Protein AF-A0A7S2AUM7-F1 (afdb_monomer_lite)

Radius of gyration: 14.41 Å; chains: 1; bounding box: 34×35×35 Å

pLDDT: mean 92.2, std 7.33, range [48.5, 97.75]

Foldseek 3Di:
DPDDDDPFDQVPQAPVLLVVLLVVCVVVPDDQEPDAAEQEEALSSLQSNLQSQCPRVNHGAYEYEHLFLLCLLPSQFFQWHAGADPNRGRPDTDRHHHPYYDYDCVSVVVDDPVRVVVSVVVVVVVD

Secondary structure (DSSP, 8-state):
-PPPPP---GGG-BHHHHHHHHHHHHHHT--SSSSPEEEEESHHHHHHHHHHHHHGGG---EEEEE-SHHIIIIITT-SEEEEEETTEEEEEEEE---SEE---GGGGGGS-HHHHHHHHHHHHHH-

Structure (mmCIF, N/CA/C/O backbone):
data_AF-A0A7S2AUM7-F1
#
_entry.id   AF-A0A7S2AUM7-F1
#
loop_
_atom_site.group_PDB
_atom_site.id
_atom_site.type_symbol
_atom_site.label_atom_id
_atom_site.label_alt_id
_atom_site.label_comp_id
_atom_site.label_asym_id
_atom_site.label_entity_id
_atom_site.label_seq_id
_atom_site.pdbx_PDB_ins_code
_atom_site.Cartn_x
_atom_site.Cartn_y
_atom_site.Cartn_z
_atom_site.occupancy
_atom_site.B_iso_or_equiv
_atom_site.auth_seq_id
_atom_site.auth_comp_id
_atom_site.auth_asym_id
_atom_site.auth_atom_id
_atom_site.pdbx_PDB_model_num
ATOM 1 N N . PRO A 1 1 ? 8.236 -23.303 -3.444 1.00 48.50 1 PRO A N 1
ATOM 2 C CA . PRO A 1 1 ? 7.775 -22.827 -2.115 1.00 48.50 1 PRO A CA 1
ATOM 3 C C . PRO A 1 1 ? 7.429 -21.333 -2.161 1.00 48.50 1 PRO A C 1
ATOM 5 O O . PRO A 1 1 ? 8.283 -20.531 -2.531 1.00 48.50 1 PRO A O 1
ATOM 8 N N . GLN A 1 2 ? 6.184 -20.959 -1.849 1.00 54.12 2 GLN A N 1
ATOM 9 C CA . GLN A 1 2 ? 5.822 -19.542 -1.736 1.00 54.12 2 GLN A CA 1
ATOM 10 C C . GLN A 1 2 ? 6.592 -18.916 -0.560 1.00 54.12 2 GLN A C 1
ATOM 12 O O . GLN A 1 2 ? 6.718 -19.559 0.486 1.00 54.12 2 GLN A O 1
ATOM 17 N N . PRO A 1 3 ? 7.160 -17.706 -0.711 1.00 61.16 3 PRO A N 1
ATOM 18 C CA . PRO A 1 3 ? 7.858 -17.055 0.386 1.00 61.16 3 PRO A CA 1
ATOM 19 C C . PRO A 1 3 ? 6.870 -16.769 1.526 1.00 61.16 3 PRO A C 1
ATOM 21 O O . PRO A 1 3 ? 5.739 -16.369 1.248 1.00 61.16 3 PRO A O 1
ATOM 24 N N . PRO A 1 4 ? 7.281 -16.916 2.799 1.00 68.12 4 PRO A N 1
ATOM 25 C CA . PRO A 1 4 ? 6.402 -16.623 3.921 1.00 68.12 4 PRO A CA 1
ATOM 26 C C . PRO A 1 4 ? 5.927 -15.160 3.870 1.00 68.12 4 PRO A C 1
ATOM 28 O O . PRO A 1 4 ? 6.669 -14.287 3.374 1.00 68.12 4 PRO A O 1
ATOM 31 N N . PRO A 1 5 ? 4.707 -14.884 4.370 1.00 77.06 5 PRO A N 1
ATOM 32 C CA . PRO A 1 5 ? 4.170 -13.533 4.427 1.00 77.06 5 PRO A CA 1
ATOM 33 C C . PRO A 1 5 ? 5.127 -12.626 5.206 1.00 77.06 5 PRO A C 1
ATOM 35 O O . PRO A 1 5 ? 5.724 -13.034 6.201 1.00 77.06 5 PRO A O 1
ATOM 38 N N . LEU A 1 6 ? 5.321 -11.398 4.721 1.00 81.81 6 LEU A N 1
ATOM 39 C CA . LEU A 1 6 ? 6.062 -10.384 5.470 1.00 81.81 6 LEU A CA 1
ATOM 40 C C . LEU A 1 6 ? 5.154 -9.906 6.608 1.00 81.81 6 LEU A C 1
ATOM 42 O O . LEU A 1 6 ? 4.087 -9.370 6.305 1.00 81.81 6 LEU A O 1
ATOM 46 N N . PRO A 1 7 ? 5.529 -10.090 7.887 1.00 82.62 7 PRO A N 1
ATOM 47 C CA . PRO A 1 7 ? 4.736 -9.563 8.985 1.00 82.62 7 PRO A CA 1
ATOM 48 C C . PRO A 1 7 ? 4.852 -8.041 8.937 1.00 82.62 7 PRO A C 1
ATOM 50 O O . PRO A 1 7 ? 5.906 -7.497 9.253 1.00 82.62 7 PRO A O 1
ATOM 53 N N . LEU A 1 8 ? 3.802 -7.362 8.476 1.00 87.62 8 LEU A N 1
ATOM 54 C CA . LEU A 1 8 ? 3.763 -5.909 8.330 1.00 87.62 8 LEU A CA 1
ATOM 55 C C . LEU A 1 8 ? 2.736 -5.322 9.295 1.00 87.62 8 LEU A C 1
ATOM 57 O O . LEU A 1 8 ? 1.562 -5.684 9.267 1.00 87.62 8 LEU A O 1
ATOM 61 N N . ALA A 1 9 ? 3.205 -4.411 10.134 1.00 89.12 9 ALA A N 1
ATOM 62 C CA . ALA A 1 9 ? 2.449 -3.642 11.107 1.00 89.12 9 ALA A CA 1
ATOM 63 C C . ALA A 1 9 ? 3.026 -2.222 11.162 1.00 89.12 9 ALA A C 1
ATOM 65 O O . ALA A 1 9 ? 4.091 -1.950 10.606 1.00 89.12 9 ALA A O 1
ATOM 66 N N . GLU A 1 10 ? 2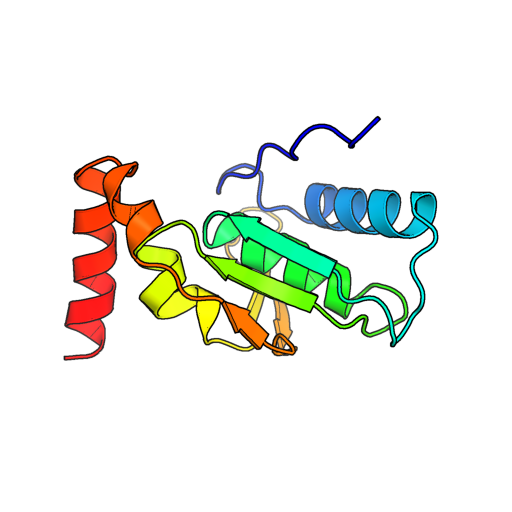.339 -1.301 11.828 1.00 90.19 10 GLU A N 1
ATOM 67 C CA . GLU A 1 10 ? 2.766 0.103 11.852 1.00 90.19 10 GLU A CA 1
ATOM 68 C C . GLU A 1 10 ? 4.190 0.275 12.423 1.00 90.19 10 GLU A C 1
ATOM 70 O O . GLU A 1 10 ? 4.988 1.036 11.873 1.00 90.19 10 GLU A O 1
ATOM 75 N N . ASP A 1 11 ? 4.547 -0.520 13.437 1.00 89.94 11 ASP A N 1
ATOM 76 C CA . ASP A 1 11 ? 5.865 -0.502 14.093 1.00 89.94 11 ASP A CA 1
ATOM 77 C C . ASP A 1 11 ? 7.017 -0.884 13.159 1.00 89.94 11 ASP A C 1
ATOM 79 O O . ASP A 1 11 ? 8.168 -0.514 13.389 1.00 89.94 11 ASP A O 1
ATOM 83 N N . ASN A 1 12 ? 6.722 -1.624 12.090 1.00 91.56 12 ASN A N 1
ATOM 84 C CA . ASN A 1 12 ? 7.720 -2.083 11.132 1.00 91.56 12 ASN A CA 1
ATOM 85 C C . ASN A 1 12 ? 7.454 -1.570 9.707 1.00 91.56 12 ASN A C 1
ATOM 87 O O . ASN A 1 12 ? 8.002 -2.094 8.731 1.00 91.56 12 ASN A O 1
ATOM 91 N N . LYS A 1 13 ? 6.664 -0.501 9.580 1.00 94.94 13 LYS A N 1
ATOM 92 C CA . LYS A 1 13 ? 6.472 0.247 8.337 1.00 94.94 13 LYS A CA 1
ATOM 93 C C . LYS A 1 13 ? 7.722 1.072 8.016 1.00 94.94 13 LYS A C 1
ATOM 95 O O . LYS A 1 13 ? 7.701 2.295 8.099 1.00 94.94 13 LYS A O 1
ATOM 100 N N . THR A 1 14 ? 8.830 0.420 7.676 1.00 95.88 14 THR A N 1
ATOM 101 C CA . THR A 1 14 ? 10.145 1.065 7.532 1.00 95.88 14 THR A CA 1
ATOM 102 C C . THR A 1 14 ? 10.756 0.896 6.140 1.00 95.88 14 THR A C 1
ATOM 104 O O . THR A 1 14 ? 10.273 0.128 5.295 1.00 95.88 14 THR A O 1
ATOM 107 N N . VAL A 1 15 ? 11.855 1.615 5.896 1.00 95.75 15 VAL A N 1
ATOM 108 C CA . VAL A 1 15 ? 12.639 1.500 4.658 1.00 95.75 15 VAL A CA 1
ATOM 109 C C . VAL A 1 15 ? 13.202 0.087 4.513 1.00 95.75 15 VAL A C 1
ATOM 111 O O . VAL A 1 15 ? 13.156 -0.477 3.425 1.00 95.75 15 VAL A O 1
ATOM 114 N N . GLU A 1 16 ? 13.655 -0.538 5.597 1.00 95.12 16 GLU A N 1
ATOM 115 C CA . GLU A 1 16 ? 14.236 -1.885 5.578 1.00 95.12 16 GLU A CA 1
ATOM 116 C C . GLU A 1 16 ? 13.225 -2.916 5.073 1.00 95.12 16 GLU A C 1
ATOM 118 O O . GLU A 1 16 ? 13.549 -3.752 4.229 1.00 95.12 16 GLU A O 1
ATOM 123 N N . ASN A 1 17 ? 11.975 -2.843 5.535 1.00 95.12 17 ASN A N 1
ATOM 124 C CA . ASN A 1 17 ? 10.926 -3.737 5.049 1.00 95.12 17 ASN A CA 1
ATOM 125 C C . ASN A 1 17 ? 10.527 -3.434 3.598 1.00 95.12 17 ASN A C 1
ATOM 127 O O . ASN A 1 17 ? 10.247 -4.366 2.844 1.00 95.12 17 ASN A O 1
ATOM 131 N N . THR A 1 18 ? 10.596 -2.172 3.170 1.00 96.44 18 THR A N 1
ATOM 132 C CA . THR A 1 18 ? 10.443 -1.799 1.753 1.00 96.44 18 THR A CA 1
ATOM 133 C C . THR A 1 18 ? 11.541 -2.438 0.893 1.00 96.44 18 THR A C 1
ATOM 135 O O . THR A 1 18 ? 11.257 -3.033 -0.147 1.00 96.44 18 THR A O 1
ATOM 138 N N . LEU A 1 19 ? 12.798 -2.402 1.345 1.00 96.56 19 LEU A N 1
ATOM 139 C CA . LEU A 1 19 ? 13.925 -3.018 0.638 1.00 96.56 19 LEU A CA 1
ATOM 140 C C . LEU A 1 19 ? 13.826 -4.549 0.601 1.00 96.56 19 LEU A C 1
ATOM 142 O O . LEU A 1 19 ? 14.104 -5.139 -0.441 1.00 96.56 19 LEU A O 1
ATOM 146 N N . LYS A 1 20 ? 13.330 -5.203 1.661 1.00 95.62 20 LYS A N 1
ATOM 147 C CA . LYS A 1 20 ? 13.048 -6.653 1.640 1.00 95.62 20 LYS A CA 1
ATOM 148 C C . LYS A 1 20 ? 12.033 -7.039 0.561 1.00 95.62 20 LYS A C 1
ATOM 150 O O . LYS A 1 20 ? 12.155 -8.110 -0.036 1.00 95.62 20 LYS A O 1
ATOM 155 N N . VAL A 1 21 ? 11.033 -6.196 0.290 1.00 95.38 21 VAL A N 1
ATOM 156 C CA . VAL A 1 21 ? 10.098 -6.423 -0.827 1.00 95.38 21 VAL A CA 1
ATOM 157 C C . VAL A 1 21 ? 10.843 -6.333 -2.161 1.00 95.38 21 VAL A C 1
ATOM 159 O O . VAL A 1 21 ? 10.723 -7.247 -2.977 1.00 95.38 21 VAL A O 1
ATOM 162 N N . CYS A 1 22 ? 11.685 -5.313 -2.355 1.00 95.88 22 CYS A N 1
ATOM 163 C CA . CYS A 1 22 ? 12.535 -5.190 -3.546 1.00 95.88 22 CYS A CA 1
ATOM 164 C C . CYS A 1 22 ? 13.466 -6.403 -3.738 1.00 95.88 22 CYS A C 1
ATOM 166 O O . CYS A 1 22 ? 13.635 -6.881 -4.861 1.00 95.88 22 CYS A O 1
ATOM 168 N N . GLU A 1 23 ? 14.046 -6.940 -2.661 1.00 95.31 23 GLU A N 1
ATOM 169 C CA . GLU A 1 23 ? 14.857 -8.162 -2.709 1.00 95.31 23 GLU A CA 1
ATOM 170 C C . GLU A 1 23 ? 14.043 -9.368 -3.178 1.00 95.31 23 GLU A C 1
ATOM 172 O O . GLU A 1 23 ? 14.506 -10.128 -4.031 1.00 95.31 23 GLU A O 1
ATOM 177 N N . LYS A 1 24 ? 12.821 -9.546 -2.659 1.00 93.38 24 LYS A N 1
ATOM 178 C CA . LYS A 1 24 ? 11.917 -10.618 -3.101 1.00 93.38 24 LYS A CA 1
ATOM 179 C C . LYS A 1 24 ? 11.545 -10.457 -4.578 1.00 93.38 24 LYS A C 1
ATOM 181 O O . LYS A 1 24 ? 11.624 -11.435 -5.316 1.00 93.38 24 LYS A O 1
ATOM 186 N N . MET A 1 25 ? 11.231 -9.240 -5.027 1.00 93.88 25 MET A N 1
ATOM 187 C CA . MET A 1 25 ? 10.957 -8.931 -6.440 1.00 93.88 25 MET A CA 1
ATOM 188 C C . MET A 1 25 ? 12.155 -9.273 -7.338 1.00 93.88 25 MET A C 1
ATOM 190 O O . MET A 1 25 ? 11.990 -9.879 -8.396 1.00 93.88 25 MET A O 1
ATOM 194 N N . LYS A 1 26 ? 13.381 -8.948 -6.902 1.00 94.25 26 LYS A N 1
ATOM 195 C CA . LYS A 1 26 ? 14.609 -9.293 -7.633 1.00 94.25 26 LYS A CA 1
ATOM 196 C C . LYS A 1 26 ? 14.856 -10.799 -7.679 1.00 94.25 26 LYS A C 1
ATOM 198 O O . LYS A 1 26 ? 15.206 -11.297 -8.745 1.00 94.25 26 LYS A O 1
ATOM 203 N N . LYS A 1 27 ? 14.675 -11.510 -6.560 1.00 93.94 27 LYS A N 1
ATOM 204 C CA . LYS A 1 27 ? 14.843 -12.974 -6.472 1.00 93.94 27 LYS A CA 1
ATOM 205 C C . LYS A 1 27 ? 13.827 -13.724 -7.331 1.00 93.94 27 LYS A C 1
ATOM 207 O O . LYS A 1 27 ? 14.181 -14.727 -7.933 1.00 93.94 27 LYS A O 1
ATOM 212 N N . PHE A 1 28 ? 12.595 -13.222 -7.408 1.00 91.69 28 PHE A N 1
ATOM 213 C CA . PHE A 1 28 ? 11.551 -13.783 -8.268 1.00 91.69 28 PHE A CA 1
ATOM 214 C C . PHE A 1 28 ? 11.774 -13.474 -9.760 1.00 91.69 28 PHE A C 1
ATOM 216 O O . PHE A 1 28 ? 11.193 -14.129 -10.612 1.00 91.69 28 PHE A O 1
ATOM 223 N N . ASN A 1 29 ? 12.650 -1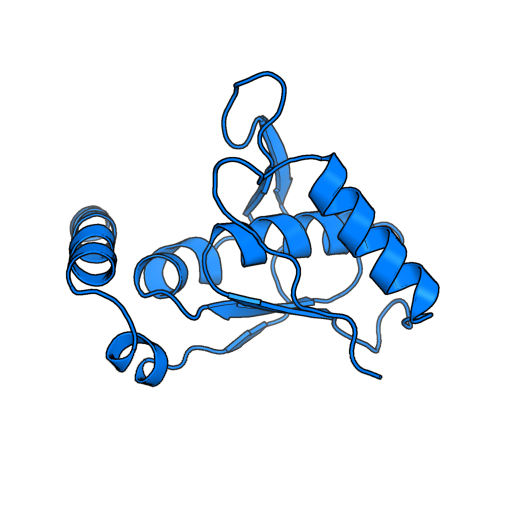2.512 -10.075 1.00 91.81 29 ASN A N 1
ATOM 224 C CA . ASN A 1 29 ? 12.986 -12.086 -11.433 1.00 91.81 29 ASN A CA 1
ATOM 225 C C . ASN A 1 29 ? 11.777 -11.608 -12.259 1.00 91.81 29 ASN A C 1
ATOM 227 O O . ASN A 1 29 ? 11.648 -11.957 -13.428 1.00 91.81 29 ASN A O 1
ATOM 231 N N . ILE A 1 30 ? 10.931 -10.772 -11.652 1.00 90.25 30 ILE A N 1
ATOM 232 C CA . ILE A 1 30 ? 9.749 -10.214 -12.323 1.00 90.25 30 ILE A CA 1
ATOM 233 C C . ILE A 1 30 ? 10.104 -9.405 -13.582 1.00 90.25 30 ILE A C 1
ATOM 235 O O . ILE A 1 30 ? 11.115 -8.675 -13.625 1.00 90.25 30 ILE A O 1
ATOM 239 N N . ASP A 1 31 ? 9.237 -9.476 -14.590 1.00 91.00 31 ASP A N 1
ATOM 240 C CA . ASP A 1 31 ? 9.259 -8.540 -15.709 1.00 91.00 31 ASP A CA 1
ATOM 241 C C . ASP A 1 31 ? 8.957 -7.109 -15.234 1.00 91.00 31 ASP A C 1
ATOM 243 O O . ASP A 1 31 ? 8.313 -6.860 -14.215 1.00 91.00 31 ASP A O 1
ATOM 247 N N . ARG A 1 32 ? 9.464 -6.115 -15.966 1.00 87.56 32 ARG A N 1
ATOM 248 C CA . ARG A 1 32 ? 9.289 -4.707 -15.601 1.00 87.56 32 ARG A CA 1
ATOM 249 C C . ARG A 1 32 ? 7.850 -4.205 -15.769 1.00 87.56 32 ARG A C 1
ATOM 251 O O . ARG A 1 32 ? 7.469 -3.282 -15.051 1.00 87.56 32 ARG A O 1
ATOM 258 N N . ARG A 1 33 ? 7.103 -4.677 -16.769 1.00 86.88 33 ARG A N 1
ATOM 259 C CA . ARG A 1 33 ? 5.839 -4.054 -17.210 1.00 86.88 33 ARG A CA 1
ATOM 260 C C . ARG A 1 33 ? 4.682 -5.029 -17.364 1.00 86.88 33 ARG A C 1
ATOM 262 O O . ARG A 1 33 ? 3.546 -4.576 -17.274 1.00 86.88 33 ARG A O 1
ATOM 269 N N . THR A 1 34 ? 4.938 -6.308 -17.606 1.00 89.44 34 THR A N 1
ATOM 270 C CA . THR A 1 34 ? 3.871 -7.286 -17.868 1.00 89.44 34 THR A CA 1
ATOM 271 C C . THR A 1 34 ? 3.419 -8.034 -16.619 1.00 89.44 34 THR A C 1
ATOM 273 O O . THR A 1 34 ? 2.347 -8.627 -16.629 1.00 89.44 34 THR A O 1
ATOM 276 N N . GLU A 1 35 ? 4.197 -7.981 -15.537 1.00 91.69 35 GLU A N 1
ATOM 277 C CA . GLU A 1 35 ? 3.948 -8.746 -14.313 1.00 91.69 35 GLU A CA 1
ATOM 278 C C . GLU A 1 35 ? 3.703 -7.809 -13.122 1.00 91.69 35 GLU A C 1
ATOM 280 O O . GLU A 1 35 ? 4.652 -7.344 -12.483 1.00 91.69 35 GLU A O 1
ATOM 285 N N . PRO A 1 36 ? 2.435 -7.475 -12.820 1.00 93.81 36 PRO A N 1
ATOM 286 C CA . PRO A 1 36 ? 2.124 -6.642 -11.674 1.00 93.81 36 PRO A CA 1
ATOM 287 C C . PRO A 1 36 ? 2.366 -7.380 -10.355 1.00 93.81 36 PRO A C 1
ATOM 289 O O . PRO A 1 36 ? 1.957 -8.527 -10.176 1.00 93.81 36 PRO A O 1
ATOM 292 N N . VAL A 1 37 ? 2.960 -6.687 -9.384 1.00 95.56 37 VAL A N 1
ATOM 293 C CA . VAL A 1 37 ? 3.041 -7.183 -8.004 1.00 95.56 37 VAL A CA 1
ATOM 294 C C . VAL A 1 37 ? 1.684 -7.023 -7.328 1.00 95.56 37 VAL A C 1
ATOM 296 O O . VAL A 1 37 ? 1.098 -5.944 -7.356 1.00 95.56 37 VAL A O 1
ATOM 299 N N . ILE A 1 38 ? 1.183 -8.072 -6.683 1.00 95.94 38 ILE A N 1
ATOM 300 C CA . ILE A 1 38 ? -0.090 -8.013 -5.958 1.00 95.94 38 ILE A CA 1
ATOM 301 C C . ILE A 1 38 ? 0.191 -7.771 -4.472 1.00 95.94 38 ILE A C 1
ATOM 303 O O . ILE A 1 38 ? 0.821 -8.591 -3.804 1.00 95.94 38 ILE A O 1
ATOM 307 N N . ALA A 1 39 ? -0.276 -6.637 -3.956 1.00 95.69 39 ALA A N 1
ATOM 308 C CA . ALA A 1 39 ? -0.221 -6.284 -2.544 1.00 95.69 39 ALA A CA 1
ATOM 309 C C . ALA A 1 39 ? -1.542 -6.675 -1.870 1.00 95.69 39 ALA A C 1
ATOM 311 O O . ALA A 1 39 ? -2.571 -6.066 -2.151 1.00 95.69 39 ALA A O 1
ATOM 312 N N . ILE A 1 40 ? -1.514 -7.671 -0.983 1.00 95.69 40 ILE A N 1
ATOM 313 C CA . ILE A 1 40 ? -2.693 -8.149 -0.245 1.00 95.69 40 ILE A CA 1
ATOM 314 C C . ILE A 1 40 ? -2.489 -7.856 1.240 1.00 95.69 40 ILE A C 1
ATOM 316 O O . ILE A 1 40 ? -1.511 -8.322 1.827 1.00 95.69 40 ILE A O 1
ATOM 320 N N . GLY A 1 41 ? -3.385 -7.082 1.849 1.00 94.50 41 GLY A N 1
ATOM 321 C CA . GLY A 1 41 ? -3.301 -6.750 3.273 1.00 94.50 41 GLY A CA 1
ATOM 322 C C . GLY A 1 41 ? -3.991 -5.440 3.652 1.00 94.50 41 GLY A C 1
ATOM 323 O O . GLY A 1 41 ? -4.730 -4.851 2.866 1.00 94.50 41 GLY A O 1
ATOM 324 N N . GLY A 1 42 ? -3.730 -4.969 4.873 1.00 94.25 42 GLY A N 1
ATOM 325 C CA . GLY A 1 42 ? -4.149 -3.640 5.330 1.00 94.25 42 GLY A CA 1
ATOM 326 C C . GLY A 1 42 ? -3.258 -2.511 4.796 1.00 94.25 42 GLY A C 1
ATOM 327 O O . GLY A 1 42 ? -2.298 -2.750 4.063 1.00 94.25 42 GLY A O 1
ATOM 328 N N . GLY A 1 43 ? -3.535 -1.271 5.211 1.00 94.69 43 GLY A N 1
ATOM 329 C CA . GLY A 1 43 ? -2.906 -0.065 4.650 1.00 94.69 43 GLY A CA 1
ATOM 330 C C . GLY A 1 43 ? -1.375 -0.065 4.711 1.00 94.69 43 GLY A C 1
ATOM 331 O O . GLY A 1 43 ? -0.726 0.304 3.738 1.00 94.69 43 GLY A O 1
ATOM 332 N N . VAL A 1 44 ? -0.789 -0.583 5.796 1.00 95.38 44 VAL A N 1
ATOM 333 C CA . VAL A 1 44 ? 0.672 -0.719 5.947 1.00 95.38 44 VAL A CA 1
ATOM 334 C C . VAL A 1 44 ? 1.282 -1.568 4.830 1.00 95.38 44 VAL A C 1
ATOM 336 O O . VAL A 1 44 ? 2.283 -1.178 4.230 1.00 95.38 44 VAL A O 1
ATOM 339 N N . ALA A 1 45 ? 0.680 -2.722 4.534 1.00 95.56 45 ALA A N 1
ATOM 340 C CA . ALA A 1 45 ? 1.176 -3.614 3.494 1.00 95.56 45 ALA A CA 1
ATOM 341 C C . ALA A 1 45 ? 1.055 -2.975 2.106 1.00 95.56 45 ALA A C 1
ATOM 343 O O . ALA A 1 45 ? 1.997 -3.041 1.315 1.00 95.56 45 ALA A O 1
ATOM 344 N N . LEU A 1 46 ? -0.076 -2.316 1.832 1.00 96.38 46 LEU A N 1
ATOM 345 C CA . LEU A 1 46 ? -0.315 -1.635 0.558 1.00 96.38 46 LEU A CA 1
ATOM 346 C C . LEU A 1 46 ? 0.676 -0.488 0.324 1.00 96.38 46 LEU A C 1
ATOM 348 O O . LEU A 1 46 ? 1.171 -0.339 -0.794 1.00 96.38 46 LEU A O 1
ATOM 352 N N . ASP A 1 47 ? 1.002 0.275 1.366 1.00 96.50 47 ASP A N 1
ATOM 353 C CA . ASP A 1 47 ? 1.967 1.374 1.305 1.00 96.50 47 ASP A CA 1
ATOM 354 C C . ASP A 1 47 ? 3.400 0.884 1.086 1.00 96.50 47 ASP A C 1
ATOM 356 O O . ASP A 1 47 ? 4.098 1.393 0.209 1.00 96.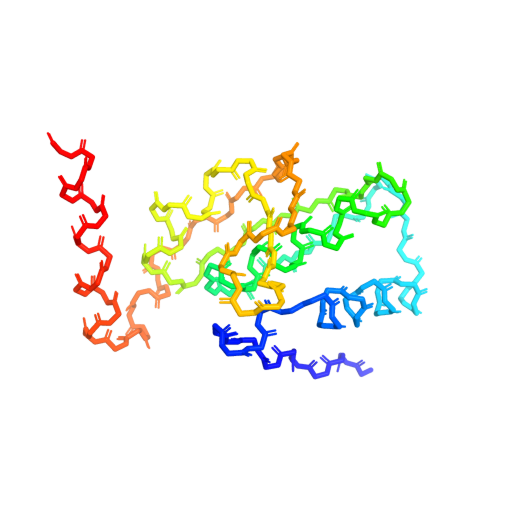50 47 ASP A O 1
ATOM 360 N N . VAL A 1 48 ? 3.843 -0.116 1.855 1.00 96.88 48 VAL A N 1
ATOM 361 C CA . VAL A 1 48 ? 5.210 -0.658 1.762 1.00 96.88 48 VAL A CA 1
ATOM 362 C C . VAL A 1 48 ? 5.440 -1.311 0.400 1.00 96.88 48 VAL A C 1
ATOM 364 O O . VAL A 1 48 ? 6.464 -1.067 -0.241 1.00 96.88 48 VAL A O 1
ATOM 367 N N . VAL A 1 49 ? 4.484 -2.113 -0.079 1.00 96.50 49 VAL A N 1
ATOM 368 C CA . VAL A 1 49 ? 4.590 -2.753 -1.398 1.00 96.50 49 VAL A CA 1
ATOM 369 C C . VAL A 1 49 ? 4.467 -1.723 -2.519 1.00 96.50 49 VAL A C 1
ATOM 371 O O . VAL A 1 49 ? 5.235 -1.792 -3.476 1.00 96.50 49 VAL A O 1
ATOM 374 N N . GLY A 1 50 ? 3.570 -0.740 -2.400 1.00 96.81 50 GLY A N 1
ATOM 375 C CA . GLY A 1 50 ? 3.450 0.341 -3.380 1.00 96.81 50 GLY A CA 1
ATOM 376 C C . GLY A 1 50 ? 4.723 1.187 -3.475 1.00 96.81 50 GLY A C 1
ATOM 377 O O . GLY A 1 50 ? 5.187 1.495 -4.575 1.00 96.81 50 GLY A O 1
ATOM 378 N N . LEU A 1 51 ? 5.363 1.486 -2.339 1.00 97.75 51 LEU A N 1
ATOM 379 C CA . LEU A 1 51 ? 6.646 2.186 -2.307 1.00 97.75 51 LEU A CA 1
ATOM 380 C C . LEU A 1 51 ? 7.734 1.338 -2.972 1.00 97.75 51 LEU A C 1
ATOM 382 O O . LEU A 1 51 ? 8.421 1.829 -3.869 1.00 97.75 51 LEU A O 1
ATOM 386 N N . ALA A 1 52 ? 7.849 0.057 -2.618 1.00 97.31 52 ALA A N 1
ATOM 387 C CA . ALA A 1 52 ? 8.806 -0.855 -3.241 1.00 97.31 52 ALA A CA 1
ATOM 388 C C . ALA A 1 52 ? 8.603 -0.947 -4.763 1.00 97.31 52 ALA A C 1
ATOM 390 O O . ALA A 1 52 ? 9.559 -0.796 -5.522 1.00 97.31 52 ALA A O 1
ATOM 391 N N . ALA A 1 53 ? 7.360 -1.098 -5.223 1.00 96.75 53 ALA A N 1
ATOM 392 C CA . ALA A 1 53 ? 7.013 -1.144 -6.642 1.00 96.75 53 ALA A CA 1
ATOM 393 C C . ALA A 1 53 ? 7.338 0.169 -7.375 1.00 96.75 53 ALA A C 1
ATOM 395 O O . ALA A 1 53 ? 7.790 0.143 -8.523 1.00 96.75 53 ALA A O 1
ATOM 396 N N . SER A 1 54 ? 7.173 1.318 -6.713 1.00 96.81 54 SER A N 1
ATOM 397 C CA . SER A 1 54 ? 7.543 2.624 -7.274 1.00 96.81 54 SER A CA 1
ATOM 398 C C . SER A 1 54 ? 9.058 2.785 -7.458 1.00 96.81 54 SER A C 1
ATOM 400 O O . SER A 1 54 ? 9.504 3.356 -8.454 1.00 96.81 54 SER A O 1
ATOM 402 N N . LEU A 1 55 ? 9.856 2.235 -6.539 1.00 96.62 55 LEU A N 1
ATOM 403 C CA . LEU A 1 55 ? 11.318 2.310 -6.570 1.00 96.62 55 LEU A CA 1
ATOM 404 C C . LEU A 1 55 ? 11.921 1.259 -7.511 1.00 96.62 55 LEU A C 1
ATOM 406 O O . LEU A 1 55 ? 12.874 1.535 -8.248 1.00 96.62 55 LEU A O 1
ATOM 410 N N . PHE A 1 56 ? 11.361 0.048 -7.527 1.00 96.38 56 PHE A N 1
ATOM 411 C CA . PHE A 1 56 ? 11.902 -1.068 -8.291 1.00 96.38 56 PHE A CA 1
ATOM 412 C C . PHE A 1 56 ? 11.838 -0.790 -9.795 1.00 96.38 56 PHE A C 1
ATOM 414 O O . PHE A 1 56 ? 10.780 -0.497 -10.357 1.00 96.38 56 PHE A O 1
ATOM 421 N N . ARG A 1 57 ? 13.005 -0.839 -10.455 1.00 94.56 57 ARG A N 1
ATOM 422 C CA . ARG A 1 57 ? 13.183 -0.483 -11.880 1.00 94.56 57 ARG A CA 1
ATOM 423 C C . ARG A 1 57 ? 12.549 0.871 -12.256 1.00 94.56 57 ARG A C 1
ATOM 425 O O . ARG A 1 57 ? 12.151 1.079 -13.409 1.00 94.56 57 ARG A O 1
ATOM 432 N N . ARG A 1 58 ? 12.512 1.802 -11.290 1.00 93.81 58 ARG A N 1
ATOM 433 C CA . ARG A 1 58 ? 11.940 3.158 -11.393 1.00 93.81 58 ARG A CA 1
ATOM 434 C C . ARG A 1 58 ? 10.447 3.200 -11.740 1.00 93.81 58 ARG A C 1
ATOM 436 O O . ARG A 1 58 ? 10.021 4.202 -12.307 1.00 93.81 58 ARG A O 1
ATOM 443 N N . LYS A 1 59 ? 9.722 2.099 -11.497 1.00 94.19 59 LYS A N 1
ATOM 444 C CA . LYS A 1 59 ? 8.265 1.884 -11.597 1.00 94.19 59 LYS A CA 1
ATOM 445 C C . LYS A 1 59 ? 8.012 0.478 -12.132 1.00 94.19 59 LYS A C 1
ATOM 447 O O . LYS A 1 59 ? 8.333 0.177 -13.284 1.00 94.19 59 LYS A O 1
ATOM 452 N N . THR A 1 60 ? 7.384 -0.332 -11.297 1.00 96.31 60 THR A N 1
ATOM 453 C CA . THR A 1 60 ? 6.829 -1.649 -11.612 1.00 96.31 60 THR A CA 1
ATOM 454 C C . THR A 1 60 ? 5.322 -1.590 -11.348 1.00 96.31 60 THR A C 1
ATOM 456 O O . THR A 1 60 ? 4.921 -0.983 -10.351 1.00 96.31 60 THR A O 1
ATOM 459 N N . PRO A 1 61 ? 4.465 -2.133 -12.231 1.00 96.50 61 PRO A N 1
ATOM 460 C CA . PRO A 1 61 ? 3.027 -2.134 -11.996 1.00 96.50 61 PRO A CA 1
ATOM 461 C C . PRO A 1 61 ? 2.689 -2.945 -10.741 1.00 96.50 61 PRO A C 1
ATOM 463 O O . PRO A 1 61 ? 3.361 -3.921 -10.410 1.00 96.50 61 PRO A O 1
ATOM 466 N N . TYR A 1 62 ? 1.644 -2.532 -10.031 1.00 96.88 62 TYR A N 1
ATOM 467 C CA . TYR A 1 62 ? 1.173 -3.246 -8.853 1.00 96.88 62 TYR A CA 1
ATOM 468 C C . TYR A 1 62 ? -0.336 -3.089 -8.674 1.00 96.88 62 TYR A C 1
ATOM 470 O O . TYR A 1 62 ? -0.924 -2.083 -9.081 1.00 96.88 62 TYR A O 1
ATOM 478 N N . ILE A 1 63 ? -0.949 -4.102 -8.075 1.00 97.12 63 ILE A N 1
ATOM 479 C CA . ILE A 1 63 ? -2.379 -4.184 -7.776 1.00 97.12 63 ILE A CA 1
ATOM 480 C C . ILE A 1 63 ? -2.541 -4.189 -6.260 1.00 97.12 63 ILE A C 1
ATOM 482 O O . ILE A 1 63 ? -1.777 -4.854 -5.558 1.00 97.12 63 ILE A O 1
ATOM 486 N N . ARG A 1 64 ? -3.538 -3.469 -5.749 1.00 97.69 64 ARG A N 1
ATOM 487 C CA . ARG A 1 64 ? -3.889 -3.486 -4.324 1.00 97.69 64 ARG A CA 1
ATOM 488 C C . ARG A 1 64 ? -5.107 -4.363 -4.074 1.00 97.69 64 ARG A C 1
ATOM 490 O O . ARG A 1 64 ? -6.093 -4.272 -4.794 1.00 97.69 64 ARG A O 1
ATOM 497 N N . VAL A 1 65 ? -5.051 -5.160 -3.018 1.00 97.38 65 VAL A N 1
ATOM 498 C CA . VAL A 1 65 ? -6.164 -5.955 -2.495 1.00 97.38 65 VAL A CA 1
ATOM 499 C C . VAL A 1 65 ? -6.295 -5.616 -1.006 1.00 97.38 65 VAL A C 1
ATOM 501 O O . VAL A 1 65 ? -5.648 -6.257 -0.169 1.00 97.38 65 VAL A O 1
ATOM 504 N N . PRO A 1 66 ? -7.027 -4.540 -0.655 1.00 96.38 66 PRO A N 1
ATOM 505 C CA . PRO A 1 66 ? -7.234 -4.155 0.734 1.00 96.38 66 PRO A CA 1
ATOM 506 C C . PRO A 1 66 ? -8.053 -5.216 1.469 1.00 96.38 66 PRO A C 1
ATOM 508 O O . PRO A 1 66 ? -9.179 -5.519 1.087 1.00 96.38 66 PRO A O 1
ATOM 511 N N . THR A 1 67 ? -7.508 -5.743 2.560 1.00 95.19 67 THR A N 1
ATOM 512 C CA . THR A 1 67 ? -8.208 -6.719 3.414 1.00 95.19 67 THR A CA 1
ATOM 513 C C . THR A 1 67 ? -8.765 -6.102 4.692 1.00 95.19 67 THR A C 1
ATOM 515 O O . THR A 1 67 ? -9.452 -6.779 5.454 1.00 95.19 67 THR A O 1
ATOM 518 N N . THR A 1 68 ? -8.484 -4.818 4.943 1.00 94.75 68 THR A N 1
ATOM 519 C CA . THR A 1 68 ? -9.050 -4.084 6.074 1.00 94.75 68 THR A CA 1
ATOM 520 C C . THR A 1 68 ? -10.027 -3.020 5.611 1.00 94.75 68 THR A C 1
ATOM 522 O O . THR A 1 68 ? -9.782 -2.346 4.616 1.00 94.75 68 THR A O 1
ATOM 525 N N . SER A 1 69 ? -11.118 -2.836 6.350 1.00 94.19 69 SER A N 1
ATOM 526 C CA . SER A 1 69 ? -12.120 -1.787 6.108 1.00 94.19 69 SER A CA 1
ATOM 527 C C . SER A 1 69 ? -11.508 -0.387 6.024 1.00 94.19 69 SER A C 1
ATOM 529 O O . SER A 1 69 ? -11.833 0.368 5.115 1.00 94.19 69 SER A O 1
ATOM 531 N N . LEU A 1 70 ? -10.539 -0.064 6.887 1.00 93.50 70 LEU A N 1
ATOM 532 C CA . LEU A 1 70 ? -9.797 1.199 6.817 1.00 93.50 70 LEU A CA 1
ATOM 533 C C . LEU A 1 70 ? -8.999 1.336 5.508 1.00 93.50 70 LEU A C 1
ATOM 535 O O . LEU A 1 70 ? -9.048 2.368 4.843 1.00 93.50 70 LEU A O 1
ATOM 539 N N . ALA A 1 71 ? -8.283 0.281 5.103 1.00 94.12 71 ALA A N 1
ATOM 540 C CA . ALA A 1 71 ? -7.544 0.296 3.844 1.00 94.12 71 ALA A CA 1
ATOM 541 C C . ALA A 1 71 ? -8.479 0.349 2.636 1.00 94.12 71 ALA A C 1
ATOM 543 O O . ALA A 1 71 ? -8.127 0.939 1.622 1.00 94.12 71 ALA A O 1
ATOM 544 N N . TYR A 1 72 ? -9.659 -0.256 2.743 1.00 94.25 72 TYR A N 1
ATOM 545 C CA . TYR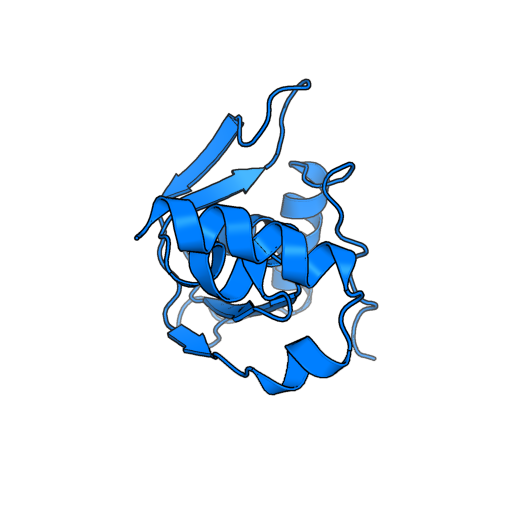 A 1 72 ? -10.669 -0.260 1.700 1.00 94.25 72 TYR A CA 1
ATOM 546 C C . TYR A 1 72 ? -11.123 1.162 1.368 1.00 94.25 72 TYR A C 1
ATOM 548 O O . TYR A 1 72 ? -11.180 1.504 0.190 1.00 94.25 72 TYR A O 1
ATOM 556 N N . VAL A 1 73 ? -11.393 1.994 2.379 1.00 91.06 73 VAL A N 1
ATOM 557 C CA . VAL A 1 73 ? -11.926 3.353 2.175 1.00 91.06 73 VAL A CA 1
ATOM 558 C C . VAL A 1 73 ? -10.868 4.426 1.918 1.00 91.06 73 VAL A C 1
ATOM 560 O O . VAL A 1 73 ? -11.189 5.426 1.288 1.00 91.06 73 VAL A O 1
ATOM 563 N N . ASP A 1 74 ? -9.624 4.230 2.366 1.00 89.44 74 ASP A N 1
ATOM 564 C CA . ASP A 1 74 ? -8.561 5.243 2.250 1.00 89.44 74 ASP A CA 1
ATOM 565 C C . ASP A 1 74 ? -7.371 4.740 1.413 1.00 89.44 74 ASP A C 1
ATOM 567 O O . ASP A 1 74 ? -7.149 5.158 0.270 1.00 89.44 74 ASP A O 1
ATOM 571 N N . ALA A 1 75 ? -6.626 3.765 1.942 1.00 87.81 75 ALA A N 1
ATOM 572 C CA . ALA A 1 75 ? -5.359 3.323 1.352 1.00 87.81 75 ALA A CA 1
ATOM 573 C C . ALA A 1 75 ? -5.493 2.641 -0.026 1.00 87.81 75 ALA A C 1
ATOM 575 O O . ALA A 1 75 ? -4.511 2.533 -0.760 1.00 87.81 75 ALA A O 1
ATOM 576 N N . SER A 1 76 ? -6.676 2.155 -0.405 1.00 87.25 76 SER A N 1
ATOM 577 C CA . SER A 1 76 ? -6.902 1.473 -1.683 1.00 87.25 76 SER A CA 1
ATOM 578 C C . SER A 1 76 ? -6.935 2.444 -2.867 1.00 87.25 76 SER A C 1
ATOM 580 O O . SER A 1 76 ? -6.430 2.104 -3.938 1.00 87.25 76 SER A O 1
ATOM 582 N N . VAL A 1 77 ? -7.439 3.665 -2.653 1.00 84.81 77 VAL A N 1
ATOM 583 C CA . VAL A 1 77 ? -7.748 4.645 -3.707 1.00 84.81 77 VAL A CA 1
ATOM 584 C C . VAL A 1 77 ? -6.577 5.594 -3.977 1.00 84.81 77 VAL A C 1
ATOM 586 O O . VAL A 1 77 ? -6.340 5.998 -5.115 1.00 84.81 77 VAL A O 1
ATOM 589 N N . GLY A 1 78 ? -5.818 5.966 -2.944 1.00 85.38 78 GLY A N 1
ATOM 590 C CA . GLY A 1 78 ? -4.812 7.028 -3.045 1.00 85.38 78 GLY A CA 1
ATOM 591 C C . GLY A 1 78 ? -3.556 6.657 -3.846 1.00 85.38 78 GLY A C 1
ATOM 592 O O . GLY A 1 78 ? -3.072 5.536 -3.791 1.00 85.38 78 GLY A O 1
ATOM 593 N N . ALA A 1 79 ? -2.926 7.625 -4.517 1.00 93.06 79 ALA A N 1
ATOM 594 C CA . ALA A 1 79 ? -1.613 7.423 -5.155 1.00 93.06 79 ALA A CA 1
ATOM 595 C C . ALA A 1 79 ? -0.429 7.455 -4.167 1.00 93.06 79 ALA A C 1
ATOM 597 O O . ALA A 1 79 ? 0.720 7.273 -4.565 1.00 93.06 79 ALA A O 1
ATOM 598 N N . LYS A 1 80 ? -0.701 7.744 -2.890 1.00 96.06 80 LYS A N 1
ATOM 599 C CA . LYS A 1 80 ? 0.308 7.853 -1.839 1.00 96.06 80 LYS A CA 1
ATOM 600 C C . LYS A 1 80 ? 0.815 6.460 -1.483 1.00 96.06 80 LYS A C 1
ATOM 602 O O . LYS A 1 80 ? 0.016 5.551 -1.283 1.00 96.06 80 LYS A O 1
ATOM 607 N N . ASN A 1 81 ? 2.131 6.334 -1.413 1.00 96.12 81 ASN A N 1
ATOM 608 C CA . ASN A 1 81 ? 2.839 5.202 -0.835 1.00 96.12 81 ASN A CA 1
ATOM 609 C C . ASN A 1 81 ? 3.902 5.757 0.109 1.00 96.12 81 ASN A C 1
ATOM 611 O O . ASN A 1 81 ? 4.474 6.814 -0.177 1.00 96.12 81 ASN A O 1
ATOM 615 N N . GLY A 1 82 ? 4.229 5.053 1.188 1.00 96.06 82 GLY A N 1
ATOM 616 C CA . GLY A 1 82 ? 5.265 5.546 2.084 1.00 96.06 82 GLY A CA 1
ATOM 617 C C . GLY A 1 82 ? 5.654 4.616 3.215 1.00 96.06 82 GLY A C 1
ATOM 618 O O . GLY A 1 82 ? 5.020 3.598 3.479 1.00 96.06 82 GLY A O 1
ATOM 619 N N . CYS A 1 83 ? 6.716 5.003 3.905 1.00 96.62 83 CYS A N 1
ATOM 620 C CA . CYS A 1 83 ? 7.165 4.372 5.129 1.00 96.62 83 CYS A CA 1
ATOM 621 C C . CYS A 1 83 ? 7.589 5.415 6.169 1.00 96.62 83 CYS A C 1
ATOM 623 O O . CYS A 1 83 ? 7.838 6.591 5.874 1.00 96.62 83 CYS A O 1
ATOM 625 N N . ASN A 1 84 ? 7.661 4.964 7.413 1.00 96.75 84 ASN A N 1
ATOM 626 C CA . ASN A 1 84 ? 8.122 5.741 8.548 1.00 96.75 84 ASN A CA 1
ATOM 627 C C . ASN A 1 84 ? 9.656 5.843 8.494 1.00 96.75 84 ASN A C 1
ATOM 629 O O . ASN A 1 84 ? 10.342 4.919 8.050 1.00 96.75 84 ASN A O 1
ATOM 633 N N . PHE A 1 85 ? 10.200 6.983 8.917 1.00 96.06 85 PHE A N 1
ATOM 634 C CA . PHE A 1 85 ? 11.644 7.226 8.944 1.00 96.06 85 PHE A CA 1
ATOM 635 C C . PHE A 1 85 ? 12.004 8.098 10.144 1.00 96.06 85 PHE A C 1
ATOM 637 O O . PHE A 1 85 ? 11.388 9.145 10.345 1.00 96.06 85 PHE A O 1
ATOM 644 N N . LEU A 1 86 ? 12.979 7.651 10.944 1.00 93.94 8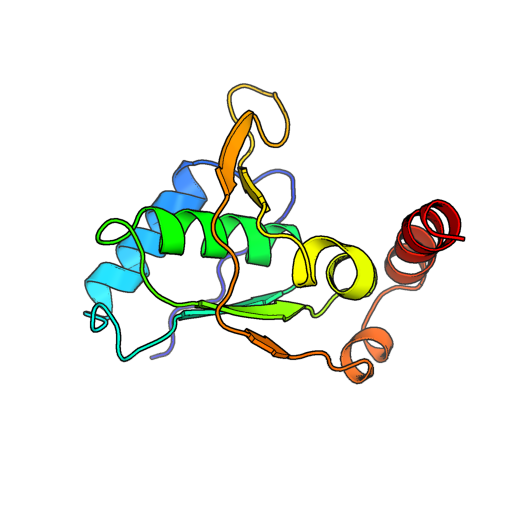6 LEU A N 1
ATOM 645 C CA . LEU A 1 86 ? 13.470 8.346 12.145 1.00 93.94 86 LEU A CA 1
ATOM 646 C C . LEU A 1 86 ? 12.339 8.838 13.073 1.00 93.94 86 LEU A C 1
ATOM 648 O O . LEU A 1 86 ? 12.267 10.011 13.428 1.00 93.94 86 LEU A O 1
ATOM 652 N N . GLY A 1 87 ? 11.396 7.950 13.409 1.00 91.25 87 GLY A N 1
ATOM 653 C CA . GLY A 1 87 ? 10.259 8.254 14.293 1.00 91.25 87 GLY A CA 1
ATOM 654 C C . GLY A 1 87 ? 9.158 9.124 13.671 1.00 91.25 87 GLY A C 1
ATOM 655 O O . GLY A 1 87 ? 8.118 9.332 14.289 1.00 91.25 87 GLY A O 1
ATOM 656 N N . SER A 1 88 ? 9.334 9.606 12.438 1.00 95.00 88 SER A N 1
ATOM 657 C CA . SER A 1 88 ? 8.300 10.341 11.708 1.00 95.00 88 SER A CA 1
ATOM 658 C C . SER A 1 88 ? 7.448 9.412 10.848 1.00 95.00 88 SER A C 1
ATOM 660 O O . SER A 1 88 ? 7.979 8.645 10.039 1.00 95.00 88 SER A O 1
ATOM 662 N N . LYS A 1 89 ? 6.123 9.548 10.959 1.00 94.25 89 LYS A N 1
ATOM 663 C CA . LYS A 1 89 ? 5.169 8.812 10.122 1.00 94.25 89 LYS A CA 1
ATOM 664 C C . LYS A 1 89 ? 5.209 9.271 8.665 1.00 94.25 89 LYS A C 1
ATOM 666 O O . LYS A 1 89 ? 5.283 10.471 8.411 1.00 94.25 89 LYS A O 1
ATOM 671 N N . ASN A 1 90 ? 5.133 8.322 7.728 1.00 94.50 90 ASN A N 1
ATOM 672 C CA . ASN A 1 90 ? 5.019 8.556 6.277 1.00 94.50 90 ASN A CA 1
ATOM 673 C C . ASN A 1 90 ? 6.018 9.587 5.716 1.00 94.50 90 ASN A C 1
ATOM 675 O O . ASN A 1 90 ? 5.688 10.371 4.827 1.00 94.50 90 ASN A O 1
ATOM 679 N N . ARG A 1 91 ? 7.235 9.627 6.267 1.00 97.06 91 ARG A N 1
ATOM 680 C CA . ARG A 1 91 ? 8.225 10.664 5.952 1.00 97.06 91 ARG A CA 1
ATOM 681 C C . ARG A 1 91 ? 8.892 10.446 4.597 1.00 97.06 91 ARG A C 1
ATOM 683 O O . ARG A 1 91 ? 9.271 11.417 3.948 1.00 97.06 91 ARG A O 1
ATOM 690 N N . LEU A 1 92 ? 9.048 9.188 4.192 1.00 97.38 92 LEU A N 1
ATOM 691 C CA . LEU A 1 92 ? 9.586 8.801 2.893 1.00 97.38 92 LEU A CA 1
ATOM 692 C C . LEU A 1 92 ? 8.471 8.155 2.085 1.00 97.38 92 LEU A C 1
ATOM 694 O O . LEU A 1 92 ? 7.754 7.300 2.600 1.00 97.38 92 LEU A O 1
ATOM 698 N N . GLY A 1 93 ? 8.316 8.558 0.829 1.00 97.19 93 GLY A N 1
ATOM 699 C CA . GLY A 1 93 ? 7.197 8.096 0.025 1.00 97.19 93 GLY A CA 1
ATOM 700 C C . GLY A 1 93 ? 7.237 8.561 -1.419 1.00 97.19 93 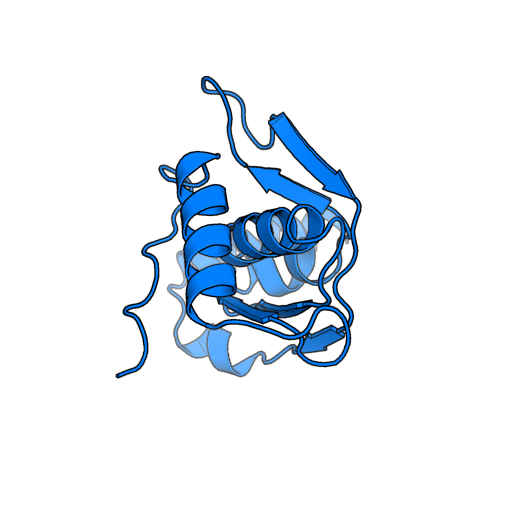GLY A C 1
ATOM 701 O O . GLY A 1 93 ? 8.110 9.327 -1.827 1.00 97.19 93 GLY A O 1
ATOM 702 N N . THR A 1 94 ? 6.271 8.077 -2.190 1.00 97.62 94 THR A N 1
ATOM 703 C CA . THR A 1 94 ? 6.086 8.410 -3.604 1.00 97.62 94 THR A CA 1
ATOM 704 C C . THR A 1 94 ? 4.606 8.584 -3.924 1.00 97.62 94 THR A C 1
ATOM 706 O O . THR A 1 94 ? 3.730 8.082 -3.218 1.00 97.62 94 THR A O 1
ATOM 709 N N . TYR A 1 95 ? 4.337 9.292 -5.022 1.00 96.88 95 TYR A N 1
ATOM 710 C CA . TYR A 1 95 ? 3.009 9.408 -5.614 1.00 96.88 95 TYR A CA 1
ATOM 711 C C . TYR A 1 95 ? 2.958 8.553 -6.879 1.00 96.88 95 TYR A C 1
ATOM 713 O O . TYR A 1 95 ? 3.250 9.026 -7.977 1.00 96.88 95 TYR A O 1
ATOM 721 N N . VAL A 1 96 ? 2.646 7.269 -6.723 1.00 95.75 96 VAL A N 1
ATOM 722 C CA . VAL A 1 96 ? 2.489 6.330 -7.838 1.00 95.75 96 VAL A CA 1
ATOM 723 C C . VAL A 1 96 ? 1.209 5.540 -7.599 1.00 95.75 96 VAL A C 1
ATOM 725 O O . VAL A 1 96 ? 1.161 4.797 -6.624 1.00 95.75 96 VAL A O 1
ATOM 728 N N . PRO A 1 97 ? 0.179 5.687 -8.449 1.00 95.44 97 PRO A N 1
ATOM 729 C CA . PRO A 1 97 ? -1.061 4.945 -8.284 1.00 95.44 97 PRO A CA 1
ATOM 730 C C . PRO A 1 97 ? -0.886 3.463 -8.656 1.00 95.44 97 PRO A C 1
ATOM 732 O O . PRO A 1 97 ? -0.056 3.144 -9.522 1.00 95.44 97 PRO A O 1
ATOM 735 N N . PRO A 1 98 ? -1.680 2.559 -8.051 1.00 95.88 98 PRO A N 1
ATOM 736 C CA . PRO A 1 98 ? -1.771 1.178 -8.508 1.00 95.88 98 PRO A CA 1
ATOM 737 C C . PRO A 1 98 ? -2.416 1.116 -9.898 1.00 95.88 98 PRO A C 1
ATOM 739 O O . PRO A 1 98 ? -3.135 2.030 -10.302 1.00 95.88 98 PRO A O 1
ATOM 742 N N . VAL A 1 99 ? -2.196 0.022 -10.631 1.00 95.88 99 VAL A N 1
ATOM 743 C CA . VAL A 1 99 ? -2.897 -0.198 -11.912 1.00 95.88 99 VAL A CA 1
ATOM 744 C C . VAL A 1 99 ? -4.355 -0.606 -11.706 1.00 95.88 99 VAL A C 1
ATOM 746 O O . VAL A 1 99 ? -5.189 -0.345 -12.564 1.00 95.88 99 VAL A O 1
ATOM 749 N N . ALA A 1 100 ? -4.658 -1.233 -10.567 1.00 95.88 100 ALA A N 1
ATOM 750 C CA . ALA A 1 100 ? -6.006 -1.576 -10.139 1.00 95.88 100 ALA A CA 1
ATOM 751 C C . ALA A 1 100 ? -6.056 -1.767 -8.615 1.00 95.88 100 ALA A C 1
ATOM 753 O O . ALA A 1 100 ? -5.050 -2.118 -7.985 1.00 95.88 100 ALA A O 1
ATOM 754 N N . ALA A 1 101 ? -7.243 -1.591 -8.040 1.00 96.75 101 ALA A N 1
ATOM 755 C CA . ALA A 1 101 ? -7.569 -2.018 -6.686 1.00 96.75 101 ALA A CA 1
ATOM 756 C C . ALA A 1 101 ? -8.731 -3.020 -6.752 1.00 96.75 101 ALA A C 1
ATOM 758 O O . ALA A 1 101 ? -9.749 -2.740 -7.382 1.00 96.75 101 ALA A O 1
ATOM 759 N N . LEU A 1 102 ? -8.569 -4.190 -6.134 1.00 96.69 102 LEU A N 1
ATOM 760 C CA . LEU A 1 102 ? -9.589 -5.236 -6.075 1.00 96.69 102 LEU A CA 1
ATOM 761 C C . LEU A 1 102 ? -10.251 -5.199 -4.705 1.00 96.69 102 LEU A C 1
ATOM 763 O O . LEU A 1 102 ? -9.638 -5.537 -3.694 1.00 96.69 102 LEU A O 1
ATOM 767 N N . LEU A 1 103 ? -11.494 -4.742 -4.694 1.00 95.94 103 LEU A N 1
ATOM 768 C CA . LEU A 1 103 ? -12.255 -4.469 -3.490 1.00 95.94 103 LEU A CA 1
ATOM 769 C C . LEU A 1 103 ? -13.197 -5.640 -3.191 1.00 95.94 103 LEU A C 1
ATOM 771 O O . LEU A 1 103 ? -14.076 -5.939 -3.995 1.00 95.94 103 LEU A O 1
ATOM 775 N N . ASP A 1 104 ? -13.022 -6.284 -2.037 1.00 95.06 104 ASP A N 1
ATOM 776 C CA . ASP A 1 104 ? -13.903 -7.356 -1.569 1.00 95.06 104 ASP A CA 1
ATOM 777 C C . ASP A 1 104 ? -14.291 -7.145 -0.097 1.00 95.06 104 ASP A C 1
ATOM 779 O O . ASP A 1 104 ? -13.472 -7.257 0.817 1.00 95.06 104 ASP A O 1
ATOM 783 N N . CYS A 1 105 ? -15.570 -6.851 0.140 1.00 92.31 105 CYS A N 1
ATOM 784 C CA . CYS A 1 105 ? -16.118 -6.654 1.481 1.00 92.31 105 CYS A CA 1
ATOM 785 C C . CYS A 1 105 ? -16.178 -7.953 2.303 1.00 92.31 105 CYS A C 1
ATOM 787 O O . CYS A 1 105 ? -16.404 -7.901 3.515 1.00 92.31 105 CYS A O 1
ATOM 789 N N . SER A 1 106 ? -15.990 -9.126 1.688 1.00 94.94 106 SER A N 1
ATOM 790 C CA . SER A 1 106 ? -15.996 -10.412 2.389 1.00 94.94 106 SER A CA 1
ATOM 791 C C . SER A 1 106 ? -14.914 -10.482 3.475 1.00 94.94 106 SER A C 1
ATOM 793 O O . SER A 1 106 ? -15.157 -11.067 4.535 1.00 94.94 106 SER A O 1
ATOM 795 N N . PHE A 1 107 ? -13.782 -9.790 3.283 1.00 93.25 107 PHE A N 1
ATOM 796 C CA . PHE A 1 107 ? -12.697 -9.703 4.263 1.00 93.25 107 PHE A CA 1
ATOM 797 C C . PHE A 1 107 ? -13.129 -9.065 5.590 1.00 93.25 107 PHE A C 1
ATOM 799 O O . PHE A 1 107 ? -12.601 -9.434 6.643 1.00 93.25 107 PHE A O 1
ATOM 806 N N . PHE A 1 108 ? -14.132 -8.179 5.584 1.00 91.38 108 PHE A N 1
ATOM 807 C CA . PHE A 1 108 ? -14.598 -7.490 6.795 1.00 91.38 108 PHE A CA 1
ATOM 808 C C . PHE A 1 108 ? -15.146 -8.467 7.837 1.00 91.38 108 PHE A C 1
ATOM 810 O O . PHE A 1 108 ? -15.014 -8.223 9.033 1.00 91.38 108 PHE A O 1
ATOM 817 N N . LYS A 1 109 ? -15.680 -9.615 7.398 1.00 92.06 109 LYS A N 1
ATOM 818 C CA . LYS A 1 109 ? -16.211 -10.663 8.285 1.00 92.06 109 LYS A CA 1
ATOM 819 C C . LYS A 1 109 ? -15.147 -11.286 9.189 1.00 92.06 109 LYS A C 1
ATOM 821 O O . LYS A 1 109 ? -15.483 -11.837 10.228 1.00 92.06 109 LYS A O 1
ATOM 826 N N . THR A 1 110 ? -13.880 -11.220 8.785 1.00 92.69 110 THR A N 1
ATOM 827 C CA . THR A 1 110 ? -12.748 -11.761 9.556 1.00 92.69 110 THR A CA 1
ATOM 828 C C . THR A 1 110 ? -12.064 -10.720 10.439 1.00 92.69 110 THR A C 1
ATOM 830 O O . THR A 1 110 ? -11.156 -11.058 11.198 1.00 92.69 110 THR A O 1
ATOM 833 N N . GLN A 1 111 ? -12.477 -9.453 10.354 1.00 92.25 111 GLN A N 1
ATOM 834 C CA . GLN A 1 111 ? -11.877 -8.385 11.139 1.00 92.25 111 GLN A CA 1
ATOM 835 C C . GLN A 1 111 ? -12.449 -8.326 12.554 1.00 92.25 111 GLN A C 1
ATOM 837 O O . GLN A 1 111 ? -13.626 -8.590 12.790 1.00 92.25 111 GLN A O 1
ATOM 842 N N . GLN A 1 112 ? -11.614 -7.898 13.500 1.00 91.69 112 GLN A N 1
ATOM 843 C CA . GLN A 1 112 ? -12.088 -7.536 14.831 1.00 91.69 112 GLN A CA 1
ATOM 844 C C . GLN A 1 112 ? -12.979 -6.294 14.751 1.00 91.69 112 GLN A C 1
ATOM 846 O O . GLN A 1 112 ? -12.688 -5.365 13.996 1.00 91.69 112 GLN A O 1
ATOM 851 N N . THR A 1 113 ? -14.003 -6.225 15.603 1.00 91.19 113 THR A N 1
ATOM 852 C CA . THR A 1 113 ? -14.933 -5.085 15.670 1.00 91.19 113 THR A CA 1
ATOM 853 C C . THR A 1 113 ? -14.205 -3.747 15.791 1.00 91.19 113 THR A C 1
ATOM 855 O O . THR A 1 113 ? -14.583 -2.785 15.135 1.00 91.19 113 THR A O 1
ATOM 858 N N . ARG A 1 114 ? -13.106 -3.696 16.559 1.00 90.88 114 ARG A N 1
ATOM 859 C CA . ARG A 1 114 ? -12.285 -2.487 16.723 1.00 90.88 114 ARG A CA 1
ATOM 860 C C . ARG A 1 114 ? -11.743 -1.946 15.396 1.00 90.88 114 ARG A C 1
ATOM 862 O O . ARG A 1 114 ? -11.778 -0.740 15.185 1.00 90.88 114 ARG A O 1
ATOM 869 N N . GLU A 1 115 ? -11.260 -2.816 14.511 1.00 88.00 115 GLU A N 1
ATOM 870 C CA . GLU A 1 115 ? -10.726 -2.412 13.203 1.00 88.00 115 GLU A CA 1
ATOM 871 C C . GLU A 1 115 ? -11.824 -1.830 12.309 1.00 88.00 115 GLU A C 1
ATOM 873 O O . GLU A 1 115 ? -11.617 -0.818 11.640 1.00 88.00 115 GLU A O 1
ATOM 878 N N . VAL A 1 116 ? -13.016 -2.431 12.351 1.00 89.56 116 VAL A N 1
ATOM 879 C CA . VAL A 1 116 ? -14.187 -1.931 11.624 1.00 89.56 116 VAL A CA 1
ATOM 880 C C . VAL A 1 116 ? -14.614 -0.568 12.169 1.00 89.56 116 VAL A C 1
ATOM 882 O O . VAL A 1 116 ? -14.799 0.364 11.390 1.00 89.56 116 VAL A O 1
ATOM 885 N N . THR A 1 117 ? -14.686 -0.395 13.491 1.00 90.19 117 THR A N 1
ATOM 886 C CA . THR A 1 117 ? -15.022 0.898 14.109 1.00 90.19 117 THR A CA 1
ATOM 887 C C . THR A 1 117 ? -14.001 1.983 13.773 1.00 90.19 117 THR A C 1
ATOM 889 O O . THR A 1 117 ? -14.395 3.110 13.485 1.00 90.19 117 THR A O 1
ATOM 892 N N . ASN A 1 118 ? -12.703 1.663 13.741 1.00 87.88 118 ASN A N 1
ATOM 893 C CA . ASN A 1 118 ? -11.669 2.620 13.331 1.00 87.88 118 ASN A CA 1
ATOM 894 C C . ASN A 1 118 ? -11.918 3.147 11.907 1.00 87.88 118 ASN A C 1
ATOM 896 O O . ASN A 1 118 ? -11.723 4.333 11.650 1.00 87.88 118 ASN A O 1
ATOM 900 N N . SER A 1 119 ? -12.387 2.289 10.991 1.00 90.25 119 SER A N 1
ATOM 901 C CA . SER A 1 119 ? -12.705 2.698 9.616 1.00 90.25 119 SER A CA 1
ATOM 902 C C . SER A 1 119 ? -13.876 3.680 9.526 1.00 90.25 119 SER A C 1
ATOM 904 O O . SER A 1 119 ? -13.873 4.539 8.646 1.00 90.25 119 SER A O 1
ATOM 906 N N . LEU A 1 120 ? -14.830 3.623 10.465 1.00 91.06 120 LEU A N 1
ATOM 907 C CA . LEU A 1 120 ? -15.959 4.556 10.502 1.00 91.06 120 LEU A CA 1
ATOM 908 C C . LEU A 1 120 ? -15.496 6.000 10.706 1.00 91.06 120 LEU A C 1
ATOM 910 O O . LEU A 1 120 ? -16.106 6.904 10.151 1.00 91.06 120 LEU A O 1
ATOM 914 N N . GLY A 1 121 ? -14.403 6.231 11.442 1.00 90.06 121 GLY A N 1
ATOM 915 C CA . GLY A 1 121 ? -13.840 7.574 11.606 1.00 90.06 121 GLY A CA 1
ATOM 916 C C . GLY A 1 121 ? -13.424 8.200 10.271 1.00 90.06 121 GLY A C 1
ATOM 917 O O . GLY A 1 121 ? -13.750 9.353 9.997 1.00 90.06 121 GLY A O 1
ATOM 918 N N . GLU A 1 122 ? -12.778 7.418 9.406 1.00 88.69 122 GLU A N 1
ATOM 919 C CA . GLU A 1 122 ? -12.405 7.863 8.058 1.00 88.69 122 GLU A CA 1
ATOM 920 C C . GLU A 1 122 ? -13.612 7.994 7.124 1.00 88.69 122 GLU A C 1
ATOM 922 O O . GLU A 1 122 ? -13.654 8.910 6.306 1.00 88.69 122 GLU A O 1
ATOM 927 N N . MET A 1 123 ? -14.626 7.134 7.263 1.00 91.81 123 MET A N 1
ATOM 928 C CA . MET A 1 123 ? -15.885 7.286 6.523 1.00 91.81 123 MET A CA 1
ATOM 929 C C . MET A 1 123 ? -16.611 8.579 6.914 1.00 91.81 123 MET A C 1
ATOM 931 O O . MET A 1 123 ? -17.034 9.323 6.036 1.00 91.81 123 MET A O 1
ATOM 935 N N . CYS A 1 124 ? -16.691 8.890 8.211 1.00 91.94 124 CYS A N 1
ATOM 936 C CA . CYS A 1 124 ? -17.282 10.131 8.713 1.00 91.94 124 CYS A CA 1
ATOM 937 C C . CYS A 1 124 ? -16.507 11.373 8.265 1.00 91.94 124 CYS A C 1
ATOM 939 O O . CYS A 1 124 ? -17.122 12.398 8.018 1.00 91.94 124 CYS A O 1
ATOM 941 N N . LYS A 1 125 ? -15.177 11.299 8.123 1.00 90.38 125 LYS A N 1
ATOM 942 C CA . LYS A 1 125 ? -14.366 12.399 7.568 1.00 90.38 125 LYS A CA 1
ATOM 943 C C . LYS A 1 125 ? -14.785 12.767 6.134 1.00 90.38 125 LYS A C 1
ATOM 945 O O . LYS A 1 125 ? -14.554 13.895 5.711 1.00 90.38 125 LYS A O 1
ATOM 950 N N . MET A 1 126 ? -15.323 11.812 5.373 1.00 87.06 126 MET A N 1
ATOM 951 C CA . MET A 1 126 ? -15.769 12.022 3.990 1.00 87.06 126 MET A CA 1
ATOM 952 C C . MET A 1 126 ? -17.236 12.458 3.867 1.00 87.06 126 MET A C 1
ATOM 954 O O . MET A 1 126 ? -17.611 12.927 2.793 1.00 87.06 126 MET A O 1
ATOM 958 N N . ALA A 1 127 ? -18.044 12.250 4.911 1.00 82.88 127 ALA A N 1
ATOM 959 C CA . ALA A 1 127 ? -19.467 12.591 4.949 1.00 82.88 127 ALA A CA 1
ATOM 960 C C . ALA A 1 127 ? -19.677 14.087 5.223 1.00 82.88 127 ALA A C 1
ATOM 962 O O . ALA A 1 127 ? -20.594 14.658 4.593 1.00 82.88 127 ALA A O 1
#

Sequence (127 aa):
PQPPPLPLAEDNKTVENTLKVCEKMKKFNIDRRTEPVIAIGGGVALDVVGLAASLFRRKTPYIRVPTTSLAYVDASVGAKNGCNFLGSKNRLGTYVPPVAALLDCSFFKTQQTREVTNSLGEMCKMA

InterPro domains:
  IPR030960 3-dehydroquinate synthase, N-terminal domain [PF01761] (7-117)
  IPR050071 Dehydroquinate Synthase [PTHR43622] (6-127)

Organism: NCBI:txid327968